Protein AF-A0A2K4ZQZ8-F1 (afdb_monomer_lite)

pLDDT: mean 77.05, std 13.82, range [44.81, 94.75]

Secondary structure (DSSP, 8-state):
-B-TTT-SBPEEEEEEEE-TT-SSEEEEEEEE-TTT--EEE--PPPHHHHHHHHHHHHHT-

Sequence (61 aa):
MLCKKCMIVMSAGTTYGRRTGDDRSSARRFHECKKCHDRVYTKEPNFQEVMVKASEKSKNR

Structure (mmCIF, N/CA/C/O b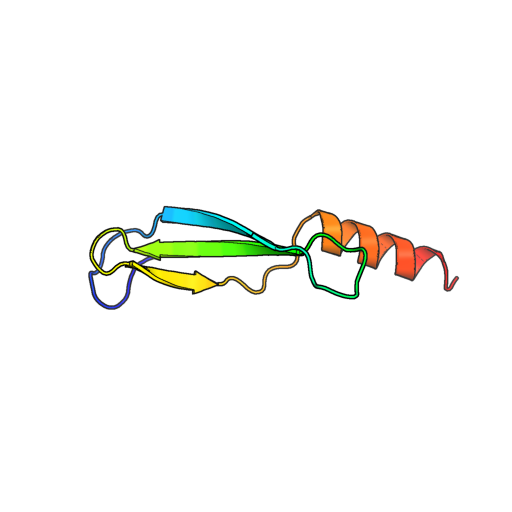ackbone):
data_AF-A0A2K4ZQZ8-F1
#
_entry.id   AF-A0A2K4ZQZ8-F1
#
loop_
_atom_site.group_PDB
_atom_site.id
_atom_site.type_symbol
_atom_site.label_atom_id
_atom_site.label_alt_id
_atom_site.label_comp_id
_atom_site.label_asym_id
_atom_site.label_entity_id
_atom_site.label_seq_id
_atom_site.pdbx_PDB_ins_code
_atom_site.Cartn_x
_atom_site.Cartn_y
_atom_site.Cartn_z
_atom_site.occupancy
_atom_site.B_iso_or_equiv
_atom_site.auth_seq_id
_atom_site.auth_comp_id
_atom_site.auth_asym_id
_atom_site.auth_atom_id
_atom_site.pdbx_PDB_model_num
ATOM 1 N N . MET A 1 1 ? -7.801 -4.468 -0.141 1.00 84.31 1 MET A N 1
ATOM 2 C CA . MET A 1 1 ? -7.161 -4.978 1.097 1.00 84.31 1 MET A CA 1
ATOM 3 C C . MET A 1 1 ? -8.037 -4.641 2.294 1.00 84.31 1 MET A C 1
ATOM 5 O O . MET A 1 1 ? -8.633 -3.570 2.288 1.00 84.31 1 MET A O 1
ATOM 9 N N . LEU A 1 2 ? -8.112 -5.516 3.298 1.00 90.00 2 LEU A N 1
ATOM 10 C CA . LEU A 1 2 ? -8.809 -5.250 4.562 1.00 90.00 2 LEU A CA 1
ATOM 11 C C . LEU A 1 2 ? -7.779 -4.949 5.658 1.00 90.00 2 LEU A C 1
ATOM 13 O O . LEU A 1 2 ? -6.792 -5.673 5.790 1.00 90.00 2 LEU A O 1
ATOM 17 N N . CYS A 1 3 ? -7.997 -3.900 6.448 1.00 91.06 3 CYS A N 1
ATOM 18 C CA . CYS A 1 3 ? -7.130 -3.595 7.583 1.00 91.06 3 CYS A CA 1
ATOM 19 C C . CYS A 1 3 ? -7.367 -4.610 8.708 1.00 91.06 3 CYS A C 1
ATOM 21 O O . CYS A 1 3 ? -8.474 -4.682 9.234 1.00 91.06 3 CYS A O 1
ATOM 23 N N . LYS A 1 4 ? -6.329 -5.333 9.147 1.00 89.81 4 LYS A N 1
ATOM 24 C CA . LYS A 1 4 ? -6.444 -6.329 10.233 1.00 89.81 4 LYS A CA 1
ATOM 25 C C . LYS A 1 4 ? -6.822 -5.729 11.593 1.00 89.81 4 LYS A C 1
ATOM 27 O O . LYS A 1 4 ? -7.370 -6.429 12.430 1.00 89.81 4 LYS A O 1
ATOM 32 N N . LYS A 1 5 ? -6.515 -4.447 11.820 1.00 90.88 5 LYS A N 1
ATOM 33 C CA . LYS A 1 5 ? -6.801 -3.752 13.087 1.00 90.88 5 LYS A CA 1
ATOM 34 C C . LYS A 1 5 ? -8.207 -3.160 13.120 1.00 90.88 5 LYS A C 1
ATOM 36 O O . LYS A 1 5 ? -8.884 -3.221 14.135 1.00 90.88 5 LYS A O 1
ATOM 41 N N . CYS A 1 6 ? -8.626 -2.542 12.018 1.00 91.69 6 CYS A N 1
ATOM 42 C CA . CYS A 1 6 ? -9.876 -1.784 11.964 1.00 91.69 6 CYS A CA 1
ATOM 43 C C . CYS A 1 6 ? -11.010 -2.523 11.251 1.00 91.69 6 CYS A C 1
ATOM 45 O O . CYS A 1 6 ? -12.134 -2.038 11.296 1.00 91.69 6 CYS A O 1
ATOM 47 N N . MET A 1 7 ? -10.718 -3.640 10.574 1.00 92.25 7 MET A N 1
ATOM 48 C CA . MET A 1 7 ? -11.668 -4.421 9.771 1.00 92.25 7 MET A CA 1
ATOM 49 C C . MET A 1 7 ? -12.403 -3.593 8.705 1.00 92.25 7 MET A C 1
ATOM 51 O O . MET A 1 7 ? -13.513 -3.921 8.304 1.00 92.25 7 MET A O 1
ATOM 55 N N . ILE A 1 8 ? -11.769 -2.521 8.217 1.00 92.44 8 ILE A N 1
ATOM 56 C CA . ILE A 1 8 ? -12.291 -1.683 7.132 1.00 92.44 8 ILE A CA 1
ATOM 57 C C . ILE A 1 8 ? -11.506 -1.892 5.843 1.00 92.44 8 ILE A C 1
ATOM 59 O O . ILE A 1 8 ? -10.327 -2.271 5.860 1.00 92.44 8 ILE A O 1
ATOM 63 N N . VAL A 1 9 ? -12.156 -1.597 4.719 1.00 92.62 9 VAL A N 1
ATOM 64 C CA . VAL A 1 9 ? -11.520 -1.609 3.401 1.00 92.62 9 VAL A CA 1
ATOM 65 C C . VAL A 1 9 ? -10.475 -0.496 3.333 1.00 92.62 9 VAL A C 1
ATOM 67 O O . VAL A 1 9 ? -10.757 0.677 3.576 1.00 92.62 9 VAL A O 1
ATOM 70 N N . MET A 1 10 ? -9.244 -0.879 3.011 1.00 93.94 10 MET A N 1
ATOM 71 C CA . MET A 1 10 ? -8.129 0.042 2.821 1.00 93.94 10 MET A CA 1
ATOM 72 C C . MET A 1 10 ? -8.201 0.692 1.437 1.00 93.94 10 MET A C 1
ATOM 74 O O . MET A 1 10 ? -8.573 0.049 0.455 1.00 93.94 10 MET A O 1
ATOM 78 N N . SER A 1 11 ? -7.798 1.957 1.354 1.00 92.25 11 SER A N 1
ATOM 79 C CA . SER A 1 11 ? -7.721 2.722 0.106 1.00 92.25 11 SER A CA 1
ATOM 80 C C . SER A 1 11 ? -6.384 2.485 -0.588 1.00 92.25 11 SER A C 1
ATOM 82 O O . SER A 1 11 ? -5.360 2.382 0.080 1.00 92.25 11 SER A O 1
ATOM 84 N N . ALA A 1 12 ? -6.374 2.375 -1.915 1.00 90.00 12 ALA A N 1
ATOM 85 C CA . ALA A 1 12 ? -5.134 2.253 -2.678 1.00 90.00 12 ALA A CA 1
ATOM 86 C C . ALA A 1 12 ? -4.475 3.626 -2.881 1.00 90.00 12 ALA A C 1
ATOM 88 O O . ALA A 1 12 ? -5.159 4.620 -3.117 1.00 90.00 12 ALA A O 1
ATOM 89 N N . GLY A 1 13 ? -3.147 3.663 -2.818 1.00 87.81 13 GLY A N 1
ATOM 90 C CA . GLY A 1 13 ? -2.321 4.839 -3.058 1.00 87.81 13 GLY A CA 1
ATOM 91 C C . GLY A 1 13 ? -1.011 4.465 -3.748 1.00 87.81 13 GLY A C 1
ATOM 92 O O . GLY A 1 13 ? -0.619 3.298 -3.793 1.00 87.81 13 GLY A O 1
ATOM 93 N N . THR A 1 14 ? -0.334 5.460 -4.320 1.00 85.38 14 THR A N 1
ATOM 94 C CA . THR A 1 14 ? 0.990 5.287 -4.933 1.00 85.38 14 THR A CA 1
ATOM 95 C C . THR A 1 14 ? 1.923 6.361 -4.400 1.00 85.38 14 THR A C 1
A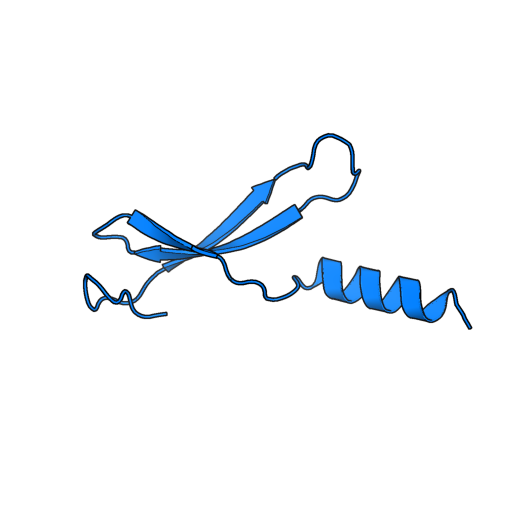TOM 97 O O . THR A 1 14 ? 1.627 7.548 -4.497 1.00 85.38 14 THR A O 1
ATOM 100 N N . THR A 1 15 ? 3.041 5.945 -3.815 1.00 83.50 15 THR A N 1
ATOM 101 C CA . THR A 1 15 ? 4.148 6.838 -3.473 1.00 83.50 15 THR A CA 1
ATOM 102 C C . THR A 1 15 ? 5.116 6.890 -4.642 1.00 83.50 15 THR A C 1
ATOM 104 O O . THR A 1 15 ? 5.607 5.846 -5.082 1.00 83.50 15 THR A O 1
ATOM 107 N N . TYR A 1 16 ? 5.411 8.100 -5.104 1.00 77.56 16 TYR A N 1
ATOM 108 C CA . TYR A 1 16 ? 6.447 8.370 -6.091 1.00 77.56 16 TYR A CA 1
ATOM 109 C C . TYR A 1 16 ? 7.692 8.859 -5.357 1.00 77.56 16 TYR A C 1
ATOM 111 O O . TYR A 1 16 ? 7.649 9.880 -4.675 1.00 77.56 16 TYR A O 1
ATOM 119 N N . GLY A 1 17 ? 8.790 8.115 -5.461 1.00 71.12 17 GLY A N 1
ATOM 120 C CA . GLY A 1 17 ? 10.080 8.508 -4.906 1.00 71.12 17 GLY A CA 1
ATOM 121 C C . GLY A 1 17 ? 11.148 8.528 -5.991 1.00 71.12 17 GLY A C 1
ATOM 122 O O . GLY A 1 17 ? 11.261 7.572 -6.764 1.00 71.12 17 GLY A O 1
ATOM 123 N N . ARG A 1 18 ? 11.966 9.585 -6.023 1.00 61.16 18 ARG A N 1
ATOM 124 C CA . ARG A 1 18 ? 13.265 9.533 -6.705 1.00 61.16 18 ARG A CA 1
ATOM 125 C C . ARG A 1 18 ? 14.234 8.807 -5.780 1.00 61.16 18 ARG A C 1
ATOM 127 O O . ARG A 1 18 ? 14.399 9.221 -4.635 1.00 61.16 18 ARG A O 1
ATOM 134 N N . ARG A 1 19 ? 14.852 7.722 -6.242 1.00 58.06 19 ARG A N 1
ATOM 135 C CA . ARG A 1 19 ? 16.006 7.165 -5.534 1.00 58.06 19 ARG A CA 1
ATOM 136 C C . ARG A 1 19 ? 17.202 8.048 -5.856 1.00 58.06 19 ARG A C 1
ATOM 138 O O . ARG A 1 19 ? 17.584 8.165 -7.012 1.00 58.06 19 ARG A O 1
ATOM 145 N N . THR A 1 20 ? 17.779 8.688 -4.848 1.00 44.81 20 THR A N 1
ATOM 146 C CA . THR A 1 20 ? 19.032 9.431 -5.000 1.00 44.81 20 THR A CA 1
ATOM 147 C C . THR A 1 20 ? 20.116 8.451 -5.462 1.00 44.81 20 THR A C 1
ATOM 149 O O . THR A 1 20 ? 20.491 7.565 -4.700 1.00 44.81 20 THR A O 1
ATOM 152 N N . GLY A 1 21 ? 20.560 8.561 -6.718 1.00 52.34 21 GLY A N 1
ATOM 153 C CA . GLY A 1 21 ? 21.616 7.721 -7.307 1.00 52.34 21 GLY A CA 1
ATOM 154 C C . GLY A 1 21 ? 21.172 6.749 -8.407 1.00 52.34 21 GLY A C 1
ATOM 155 O O . GLY A 1 21 ? 22.029 6.204 -9.090 1.00 52.34 21 GLY A O 1
ATOM 156 N N . ASP A 1 22 ? 19.867 6.569 -8.625 1.00 53.06 22 ASP A N 1
ATOM 157 C CA . ASP A 1 22 ? 19.320 5.770 -9.727 1.00 53.06 22 ASP A CA 1
ATOM 158 C C . ASP A 1 22 ? 18.351 6.668 -10.506 1.00 53.06 22 ASP A C 1
ATOM 160 O O . ASP A 1 22 ? 17.376 7.161 -9.939 1.00 53.0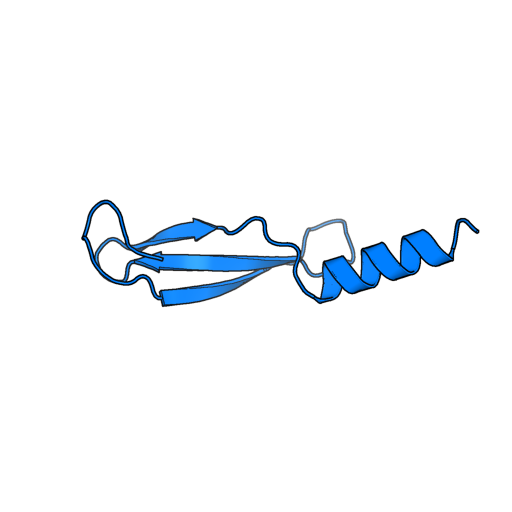6 22 ASP A O 1
ATOM 164 N N . ASP A 1 23 ? 18.563 6.862 -11.809 1.00 55.69 23 ASP A N 1
ATOM 165 C CA . ASP A 1 23 ? 17.694 7.685 -12.680 1.00 55.69 23 ASP A CA 1
ATOM 166 C C . ASP A 1 23 ? 16.294 7.051 -12.899 1.00 55.69 23 ASP A C 1
ATOM 168 O O . ASP A 1 23 ? 15.499 7.434 -13.758 1.00 55.69 23 ASP A O 1
ATOM 172 N N . ARG A 1 24 ? 15.975 6.015 -12.115 1.00 57.69 24 ARG A N 1
ATOM 173 C CA . ARG A 1 24 ? 14.723 5.270 -12.148 1.00 57.69 24 ARG A CA 1
ATOM 174 C C . ARG A 1 24 ? 13.772 5.823 -11.087 1.00 57.69 24 ARG A C 1
ATOM 176 O O . ARG A 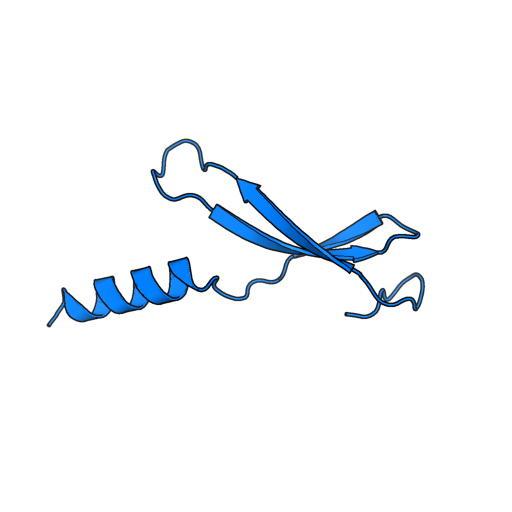1 24 ? 13.920 5.587 -9.887 1.00 57.69 24 ARG A O 1
ATOM 183 N N . SER A 1 25 ? 12.738 6.518 -11.554 1.00 60.03 25 SER A N 1
ATOM 184 C CA . SER A 1 25 ? 11.556 6.875 -10.764 1.00 60.03 25 SER A CA 1
ATOM 185 C C . SER A 1 25 ? 10.941 5.617 -10.146 1.00 60.03 25 SER A C 1
ATOM 187 O O . SER A 1 25 ? 10.406 4.766 -10.855 1.00 60.03 25 SER A O 1
ATOM 189 N N . SER A 1 26 ? 11.009 5.482 -8.820 1.00 70.06 26 SER A N 1
ATOM 190 C CA . SER A 1 26 ? 10.406 4.349 -8.118 1.00 70.06 26 SER A CA 1
ATOM 191 C C . SER A 1 26 ? 8.967 4.691 -7.732 1.00 70.06 26 SER A C 1
ATOM 193 O O . SER A 1 26 ? 8.716 5.555 -6.890 1.00 70.06 26 SER A O 1
ATOM 195 N N . ALA A 1 27 ? 8.006 4.027 -8.373 1.00 73.88 27 ALA A N 1
ATOM 196 C CA . ALA A 1 27 ? 6.600 4.093 -7.997 1.00 73.88 27 ALA A CA 1
ATOM 197 C C . ALA A 1 27 ? 6.256 2.857 -7.157 1.00 73.88 27 ALA A C 1
ATOM 199 O O . ALA A 1 27 ? 6.274 1.731 -7.661 1.00 73.88 27 ALA A O 1
ATOM 200 N N . ARG A 1 28 ? 5.949 3.062 -5.871 1.00 79.81 28 ARG A N 1
ATOM 201 C CA . ARG A 1 28 ? 5.509 2.003 -4.949 1.00 79.81 28 ARG A CA 1
ATOM 202 C C . ARG A 1 28 ? 4.031 2.158 -4.637 1.00 79.81 28 ARG A C 1
ATOM 204 O O . ARG A 1 28 ? 3.605 3.204 -4.153 1.00 79.81 28 ARG A O 1
ATOM 211 N N . ARG A 1 29 ? 3.258 1.103 -4.882 1.00 85.75 29 ARG A N 1
ATOM 212 C CA . ARG A 1 29 ? 1.846 1.034 -4.500 1.00 85.75 29 ARG A CA 1
ATOM 213 C C . ARG A 1 29 ? 1.708 0.632 -3.034 1.00 85.75 29 ARG A C 1
ATOM 215 O O . ARG A 1 29 ? 2.501 -0.154 -2.510 1.00 85.75 29 ARG A O 1
ATOM 222 N N . PHE A 1 30 ? 0.706 1.190 -2.373 1.00 88.88 30 PHE A N 1
ATOM 223 C CA . PHE A 1 30 ? 0.360 0.855 -1.001 1.00 88.88 30 PHE A CA 1
ATOM 224 C C . PHE A 1 30 ? -1.150 0.869 -0.802 1.00 88.88 30 PHE A C 1
ATOM 226 O O . PHE A 1 30 ? -1.897 1.501 -1.547 1.00 88.88 30 PHE A O 1
ATOM 233 N N . HIS A 1 31 ? -1.591 0.178 0.237 1.00 91.69 31 HIS A N 1
ATOM 234 C CA . HIS A 1 31 ? -2.937 0.294 0.763 1.00 91.69 31 HIS A CA 1
ATOM 235 C C . HIS A 1 31 ? -2.878 1.004 2.110 1.00 91.69 31 HIS A C 1
ATOM 237 O O . HIS A 1 31 ? -2.100 0.603 2.971 1.00 91.69 31 HIS A O 1
ATOM 243 N N . GLU A 1 32 ? -3.689 2.041 2.296 1.00 93.69 32 GLU A N 1
ATOM 244 C CA . GLU A 1 32 ? -3.787 2.805 3.539 1.00 93.69 32 GLU A CA 1
ATOM 245 C C . GLU A 1 32 ? -5.150 2.614 4.203 1.00 93.69 32 GLU A C 1
ATOM 247 O O . GLU A 1 32 ? -6.208 2.704 3.571 1.00 93.69 32 GLU A O 1
ATOM 252 N N . CYS A 1 33 ? -5.131 2.355 5.506 1.00 94.75 33 CYS A N 1
ATOM 253 C CA . CYS A 1 33 ? -6.325 2.379 6.331 1.00 94.75 33 CYS A CA 1
ATOM 254 C C . CYS A 1 33 ? -6.649 3.822 6.734 1.00 94.75 33 CYS A C 1
ATOM 256 O O . CYS A 1 33 ? -5.895 4.430 7.481 1.00 94.75 33 CYS A O 1
ATOM 258 N N . LYS A 1 34 ? -7.809 4.354 6.335 1.00 91.00 34 LYS A N 1
ATOM 259 C CA . LYS A 1 34 ? -8.210 5.734 6.676 1.00 91.00 34 LYS A CA 1
ATOM 260 C C . LYS A 1 34 ? -8.436 5.986 8.174 1.00 91.00 34 LYS A C 1
ATOM 262 O O . LYS A 1 34 ? -8.488 7.135 8.582 1.00 91.00 34 LYS A O 1
ATOM 267 N N . LYS A 1 35 ? -8.614 4.931 8.981 1.00 92.56 35 LYS A N 1
ATOM 268 C CA . LYS A 1 35 ? -8.901 5.048 10.422 1.00 92.56 35 LYS A CA 1
ATOM 269 C C . LYS A 1 35 ? -7.640 5.063 11.282 1.00 92.56 35 LYS A C 1
ATOM 271 O O . LYS A 1 35 ? -7.570 5.817 12.239 1.00 92.56 35 LYS A O 1
ATOM 276 N N . CYS A 1 36 ? -6.671 4.201 10.974 1.00 93.25 36 CYS A N 1
ATOM 277 C CA . CYS A 1 36 ? -5.434 4.074 11.752 1.00 93.25 36 CYS A CA 1
ATOM 278 C C . CYS A 1 36 ? -4.177 4.501 10.988 1.00 93.25 36 CYS A C 1
ATOM 280 O O . CYS A 1 36 ? -3.081 4.357 11.518 1.00 93.25 36 CYS A O 1
ATOM 282 N N . HIS A 1 37 ? -4.327 4.972 9.746 1.00 89.81 37 HIS A N 1
ATOM 283 C CA . HIS A 1 37 ? -3.242 5.373 8.843 1.00 89.81 37 HIS A CA 1
ATOM 284 C C . HIS A 1 37 ? -2.176 4.295 8.601 1.00 89.81 37 HIS A C 1
ATOM 286 O O . HIS A 1 37 ? -1.079 4.580 8.128 1.00 89.81 37 HIS A O 1
ATOM 292 N N . ASP A 1 38 ? -2.510 3.034 8.885 1.00 90.50 38 ASP A N 1
ATOM 293 C CA . ASP A 1 38 ? -1.633 1.897 8.636 1.00 90.50 38 ASP A CA 1
ATOM 294 C C . ASP A 1 38 ? -1.455 1.697 7.128 1.00 90.50 38 ASP A C 1
ATOM 296 O O . ASP A 1 38 ? -2.444 1.625 6.387 1.00 90.50 38 ASP A O 1
ATOM 300 N N . ARG A 1 39 ? -0.197 1.620 6.680 1.00 90.06 39 ARG A N 1
ATOM 301 C CA . ARG A 1 39 ? 0.179 1.513 5.266 1.00 90.06 39 ARG A CA 1
ATOM 302 C C . ARG A 1 39 ? 0.831 0.169 4.989 1.00 90.06 39 ARG A C 1
ATOM 304 O O . ARG A 1 39 ? 1.882 -0.151 5.537 1.00 90.06 39 ARG A O 1
ATOM 311 N N . VAL A 1 40 ? 0.247 -0.584 4.066 1.00 88.94 40 VAL A N 1
ATOM 312 C CA . VAL A 1 40 ? 0.793 -1.854 3.585 1.00 88.94 40 VAL A CA 1
ATOM 313 C C . VAL A 1 40 ? 1.294 -1.661 2.162 1.00 88.94 40 VAL A C 1
ATOM 315 O O . VAL A 1 40 ? 0.502 -1.459 1.244 1.00 88.94 40 VAL A O 1
ATOM 318 N N . TYR A 1 41 ? 2.611 -1.718 1.974 1.00 86.12 41 TYR A N 1
ATOM 319 C CA . TYR A 1 41 ? 3.232 -1.617 0.653 1.00 86.12 41 TYR A CA 1
ATOM 320 C C . TYR A 1 41 ? 3.152 -2.953 -0.082 1.00 86.12 41 TYR A C 1
ATOM 322 O O . TYR A 1 41 ? 3.592 -3.986 0.426 1.00 86.12 41 TYR A O 1
ATOM 330 N N . THR A 1 42 ? 2.625 -2.929 -1.300 1.00 82.06 42 THR A N 1
ATOM 331 C CA . THR A 1 42 ? 2.604 -4.098 -2.180 1.00 82.06 42 THR A CA 1
ATOM 332 C C . THR A 1 42 ? 3.941 -4.204 -2.905 1.00 82.06 42 THR A C 1
ATOM 334 O O . THR A 1 42 ? 4.419 -3.222 -3.471 1.00 82.06 42 THR A O 1
ATOM 337 N N . LYS A 1 43 ? 4.541 -5.400 -2.915 1.00 70.81 43 LYS A N 1
ATOM 338 C CA . LYS A 1 43 ? 5.770 -5.701 -3.676 1.00 70.81 43 LYS A CA 1
ATOM 339 C C . LYS A 1 43 ? 5.494 -6.052 -5.144 1.00 70.81 43 LYS A C 1
ATOM 341 O O . LYS A 1 43 ? 6.373 -6.590 -5.809 1.00 70.81 43 LYS A O 1
ATOM 346 N N . GLU A 1 44 ? 4.277 -5.816 -5.629 1.00 69.12 44 GLU A N 1
ATOM 347 C CA . GLU A 1 44 ? 3.953 -6.091 -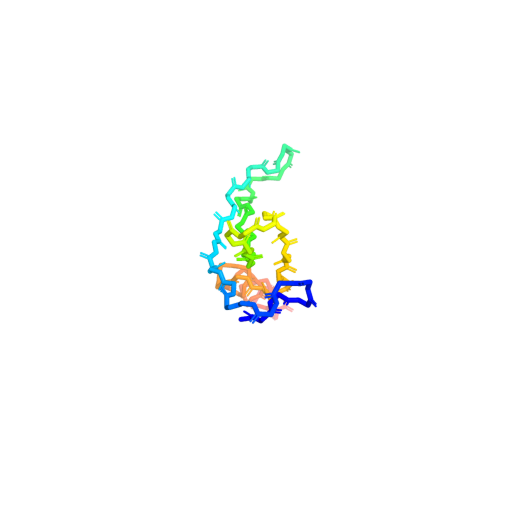7.023 1.00 69.12 44 GLU A CA 1
ATOM 348 C C . GLU A 1 44 ? 4.766 -5.167 -7.935 1.00 69.12 44 GLU A C 1
ATOM 350 O O . GLU A 1 44 ? 4.772 -3.951 -7.704 1.00 69.12 44 GLU A O 1
ATOM 355 N N . PRO A 1 45 ? 5.462 -5.728 -8.942 1.00 65.69 45 PRO A N 1
ATOM 356 C CA . PRO A 1 45 ? 6.222 -4.931 -9.884 1.00 65.69 45 PRO A CA 1
ATOM 357 C C . PRO A 1 45 ? 5.262 -4.001 -10.615 1.00 65.69 45 PRO A C 1
ATOM 359 O O . PRO A 1 45 ? 4.209 -4.417 -11.109 1.00 65.69 45 PRO A O 1
ATOM 362 N N . ASN A 1 46 ? 5.604 -2.718 -10.656 1.00 69.19 46 ASN A N 1
ATOM 363 C CA . ASN A 1 46 ? 4.787 -1.768 -11.395 1.00 69.19 46 ASN A CA 1
ATOM 364 C C . ASN A 1 46 ? 4.921 -2.038 -12.909 1.00 69.19 46 ASN A C 1
ATOM 366 O O . ASN A 1 46 ? 5.874 -2.671 -13.364 1.00 69.19 46 ASN A O 1
ATOM 370 N N . PHE A 1 47 ? 3.961 -1.564 -13.708 1.00 69.19 47 PHE A N 1
ATOM 371 C CA . PHE A 1 47 ? 3.967 -1.780 -15.161 1.00 69.19 47 PHE A CA 1
ATOM 372 C C . PHE A 1 47 ? 5.286 -1.328 -15.817 1.00 69.19 47 PHE A C 1
ATOM 374 O O . PHE A 1 47 ? 5.789 -1.982 -16.725 1.00 69.19 47 PHE A O 1
ATOM 381 N N . GLN A 1 48 ? 5.895 -0.257 -15.309 1.00 69.00 48 GLN A N 1
ATOM 382 C CA . GLN A 1 48 ? 7.165 0.263 -15.805 1.00 69.00 48 GLN A CA 1
ATOM 383 C C . GLN A 1 48 ? 8.351 -0.654 -15.460 1.00 69.00 48 GLN A C 1
ATOM 385 O O . GLN A 1 48 ? 9.193 -0.903 -16.313 1.00 69.00 48 GLN A O 1
ATOM 390 N N . GLU A 1 49 ? 8.392 -1.232 -14.261 1.00 68.94 49 GLU A N 1
ATOM 391 C CA . GLU A 1 49 ? 9.363 -2.248 -13.852 1.00 68.94 49 GLU A CA 1
ATOM 392 C C . GLU A 1 49 ? 9.201 -3.520 -14.682 1.00 68.94 49 GLU A C 1
ATOM 394 O O . GLU A 1 49 ? 10.202 -4.100 -15.094 1.00 68.94 49 GLU A O 1
ATOM 399 N N . VAL A 1 50 ? 7.964 -3.929 -14.987 1.00 72.44 50 VAL A N 1
ATOM 400 C CA . VAL A 1 50 ? 7.689 -5.056 -15.892 1.00 72.44 50 VAL A CA 1
ATOM 401 C C . VAL A 1 50 ? 8.238 -4.772 -17.294 1.00 72.44 50 VAL A C 1
ATOM 403 O O . VAL A 1 50 ? 8.943 -5.618 -17.845 1.00 72.44 50 VAL A O 1
ATOM 406 N N . MET A 1 51 ? 7.982 -3.581 -17.844 1.00 72.44 51 MET A N 1
ATOM 407 C CA . MET A 1 51 ? 8.489 -3.153 -19.156 1.00 72.44 51 MET A CA 1
ATOM 408 C C . MET A 1 51 ? 10.023 -3.107 -19.193 1.00 72.44 51 MET A C 1
ATOM 410 O O . MET A 1 51 ? 10.633 -3.621 -20.129 1.00 72.44 51 MET A O 1
ATOM 414 N N . VAL A 1 52 ? 10.663 -2.559 -18.155 1.00 72.31 52 VAL A N 1
ATOM 415 C CA . VAL A 1 52 ? 12.129 -2.538 -18.029 1.00 72.31 52 VAL A CA 1
ATOM 416 C C . VAL A 1 52 ? 12.685 -3.960 -17.993 1.00 72.31 52 VAL A C 1
ATOM 418 O O . VAL A 1 52 ? 13.567 -4.280 -18.790 1.00 72.31 52 VAL A O 1
ATOM 421 N N . LYS A 1 53 ? 12.125 -4.845 -17.159 1.00 71.69 53 LYS A N 1
ATOM 422 C CA . LYS A 1 53 ? 12.554 -6.251 -17.064 1.00 71.69 53 LYS A CA 1
ATOM 423 C C . LYS A 1 53 ? 12.381 -7.000 -18.388 1.00 71.69 53 LYS A C 1
ATOM 425 O O . LYS A 1 53 ? 13.204 -7.849 -18.725 1.00 71.69 53 LYS A O 1
ATOM 430 N N . ALA A 1 54 ? 11.316 -6.702 -19.133 1.00 72.50 54 ALA A N 1
ATOM 431 C CA . ALA A 1 54 ? 11.089 -7.257 -20.464 1.00 72.50 54 ALA A CA 1
ATOM 432 C C . ALA A 1 54 ? 12.141 -6.755 -21.469 1.00 72.50 54 ALA A C 1
ATOM 434 O O . ALA A 1 54 ? 12.708 -7.561 -22.206 1.00 72.50 54 ALA A O 1
ATOM 435 N N . SER A 1 55 ? 12.470 -5.459 -21.440 1.00 71.00 55 SER A N 1
ATOM 436 C CA . SER A 1 55 ? 13.502 -4.871 -22.304 1.00 71.00 55 SER A CA 1
ATOM 437 C C . SER A 1 55 ? 14.911 -5.411 -22.010 1.00 71.00 55 SER A C 1
ATOM 439 O O . SER A 1 55 ? 15.679 -5.684 -22.933 1.00 71.00 55 SER A O 1
ATOM 441 N N . GLU A 1 56 ? 15.243 -5.632 -20.734 1.00 70.56 56 GLU A N 1
ATOM 442 C CA . GLU A 1 56 ? 16.532 -6.191 -20.312 1.00 70.56 56 GLU A CA 1
ATOM 443 C C . GLU A 1 56 ? 16.668 -7.649 -20.775 1.00 70.56 56 GLU A C 1
ATOM 445 O O . GLU A 1 56 ? 17.713 -8.038 -21.290 1.00 70.56 56 GLU A O 1
ATOM 450 N N . LYS A 1 57 ? 15.586 -8.438 -20.711 1.00 64.88 57 LYS A N 1
ATOM 451 C CA . LYS A 1 57 ? 15.561 -9.804 -21.260 1.00 64.88 57 LYS A CA 1
ATOM 452 C C . LYS A 1 57 ? 15.763 -9.855 -22.776 1.00 64.88 57 LYS A C 1
ATOM 454 O O . LYS A 1 57 ? 16.389 -10.796 -23.249 1.00 64.88 57 LYS A O 1
ATOM 459 N N . SER A 1 58 ? 15.258 -8.877 -23.531 1.00 61.00 58 SER A N 1
ATOM 460 C CA . SER A 1 58 ? 15.445 -8.838 -24.991 1.00 61.00 58 SER A CA 1
ATOM 461 C C . SER A 1 58 ? 16.852 -8.435 -25.437 1.00 61.00 58 SER A C 1
ATOM 463 O O . SER A 1 58 ? 17.217 -8.735 -26.565 1.00 61.00 58 SER A O 1
ATOM 465 N N . LYS A 1 59 ? 17.643 -7.778 -24.578 1.00 59.97 59 LYS A N 1
ATOM 466 C CA . LYS A 1 59 ? 19.016 -7.351 -24.904 1.00 59.97 59 LYS A CA 1
ATOM 467 C C . LYS A 1 59 ? 20.073 -8.440 -24.689 1.00 59.97 59 LYS A C 1
ATOM 469 O O . LYS A 1 59 ? 21.170 -8.309 -25.213 1.00 59.97 59 LYS A O 1
ATOM 474 N N . ASN A 1 60 ? 19.751 -9.490 -23.933 1.00 57.34 60 ASN A N 1
ATOM 475 C CA . ASN A 1 60 ? 20.665 -10.599 -23.628 1.00 57.34 60 ASN A CA 1
ATOM 476 C C . ASN A 1 60 ? 20.520 -11.805 -24.584 1.00 57.34 60 ASN A C 1
ATOM 478 O O . ASN A 1 60 ? 21.002 -12.888 -24.256 1.00 57.34 60 ASN A O 1
ATOM 482 N N . ARG A 1 61 ? 19.835 -11.651 -25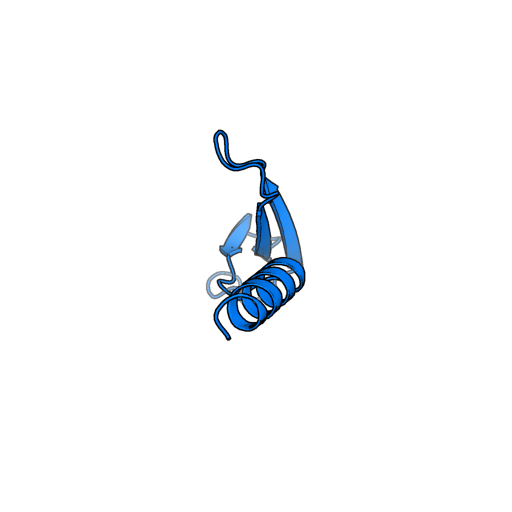.723 1.00 49.72 61 ARG A N 1
ATOM 483 C CA . ARG A 1 61 ? 19.672 -12.683 -26.759 1.00 49.72 61 ARG A CA 1
ATOM 484 C C . ARG A 1 61 ? 20.292 -12.203 -28.061 1.00 49.72 61 ARG A C 1
ATOM 486 O O . ARG A 1 61 ? 20.879 -13.063 -28.747 1.00 49.72 61 ARG A O 1
#

Foldseek 3Di:
DADPVPRDFWDKDWDWDDDVPDPDTDIWIWTADPPPRDIGIDPDQDPVSVVVVVVVVVVVD

Radius of gyration: 15.47 Å; chains: 1; bounding box: 34×22×40 Å

Organism: NCBI:txid879566